Protein AF-A0A4V2JGY7-F1 (afdb_monomer_lite)

Sequence (167 aa):
MKYPQFCLFLIVSLFLLGCKHDQTEFAMHDREFTDSVYPEMQYQQQLNLELQKMADAPEIKGLGIRRENENQAYIQQLAANTNTQDQFSQTSLKEEHLQKLTLLRQHYPVQFEQLHSLLIDSDQKMIEFHVKAAGSSGLLNPDFRAWAEAKIAHWTAALNEIQGLKK

Organism: NCBI:txid1926871

pLDDT: mean 87.44, std 16.88, range [40.47, 98.62]

Structure (mmCIF, N/CA/C/O backbone):
data_AF-A0A4V2JGY7-F1
#
_entry.id   AF-A0A4V2JGY7-F1
#
loop_
_atom_site.group_PDB
_atom_site.id
_atom_site.type_symbol
_atom_site.label_atom_id
_atom_site.label_alt_id
_atom_site.label_comp_id
_atom_site.label_asym_id
_atom_site.label_entity_id
_atom_site.label_seq_id
_atom_site.pdbx_PDB_ins_code
_atom_site.Cartn_x
_atom_site.Cartn_y
_atom_site.Cartn_z
_atom_site.occupancy
_atom_site.B_iso_or_equiv
_atom_site.auth_seq_id
_atom_site.auth_comp_id
_atom_site.auth_asym_id
_atom_site.auth_atom_id
_atom_site.pdbx_PDB_model_num
ATOM 1 N N . MET A 1 1 ? -40.741 -3.994 -50.181 1.00 42.66 1 MET A N 1
ATOM 2 C CA . MET A 1 1 ? -39.893 -3.019 -49.459 1.00 42.66 1 MET A CA 1
ATOM 3 C C . MET A 1 1 ? -38.578 -3.708 -49.118 1.00 42.66 1 MET A C 1
ATOM 5 O O . MET A 1 1 ? -38.602 -4.688 -48.390 1.00 42.66 1 MET A O 1
ATOM 9 N N . LYS A 1 2 ? -37.466 -3.301 -49.745 1.00 47.31 2 LYS A N 1
ATOM 10 C CA . LYS A 1 2 ? -36.151 -3.960 -49.649 1.00 47.31 2 LYS A CA 1
ATOM 11 C C . LYS A 1 2 ? -35.133 -2.994 -49.037 1.00 47.31 2 LYS A C 1
ATOM 13 O O . LYS A 1 2 ? -34.508 -2.269 -49.792 1.00 47.31 2 LYS A O 1
ATOM 18 N N . TYR A 1 3 ? -34.959 -3.006 -47.716 1.00 53.66 3 TYR A N 1
ATOM 19 C CA . TYR A 1 3 ? -33.782 -2.406 -47.064 1.00 53.66 3 TYR A CA 1
ATOM 20 C C . TYR A 1 3 ? -33.385 -3.138 -45.763 1.00 53.66 3 TYR A C 1
ATOM 22 O O . TYR A 1 3 ? -33.381 -2.520 -44.705 1.00 53.66 3 TYR A O 1
ATOM 30 N N . PRO A 1 4 ? -33.027 -4.439 -45.783 1.00 49.19 4 PRO A N 1
ATOM 31 C CA . PRO A 1 4 ? -32.357 -5.052 -44.631 1.00 49.19 4 PRO A CA 1
ATOM 32 C C . PRO A 1 4 ? -30.834 -4.803 -44.620 1.00 49.19 4 PRO A C 1
ATOM 34 O O . PRO A 1 4 ? -30.186 -5.003 -43.601 1.00 49.19 4 PRO A O 1
ATOM 37 N N . GLN A 1 5 ? -30.240 -4.343 -45.731 1.00 51.31 5 GLN A N 1
ATOM 38 C CA . GLN A 1 5 ? -28.780 -4.205 -45.871 1.00 51.31 5 GLN A CA 1
ATOM 39 C C . GLN A 1 5 ? -28.195 -2.885 -45.346 1.00 51.31 5 GLN A C 1
ATOM 41 O O . GLN A 1 5 ? -26.995 -2.823 -45.095 1.00 51.31 5 GLN A O 1
ATOM 46 N N . PHE A 1 6 ? -29.008 -1.843 -45.142 1.00 47.25 6 PHE A N 1
ATOM 47 C CA . PHE A 1 6 ? -28.500 -0.526 -44.729 1.00 47.25 6 PHE A CA 1
ATOM 48 C C . PHE A 1 6 ? -28.277 -0.411 -43.210 1.00 47.25 6 PHE A C 1
ATOM 50 O O . PHE A 1 6 ? -27.386 0.307 -42.769 1.00 47.25 6 PHE A O 1
ATOM 57 N N . CYS A 1 7 ? -29.024 -1.170 -42.399 1.00 48.66 7 CYS A N 1
ATOM 58 C CA . CYS A 1 7 ? -28.847 -1.179 -40.942 1.00 48.66 7 CYS A CA 1
ATOM 59 C C . CYS A 1 7 ? -27.622 -1.987 -40.492 1.00 48.66 7 CYS A C 1
ATOM 61 O O . CYS A 1 7 ? -27.018 -1.655 -39.477 1.00 48.66 7 CYS A O 1
ATOM 63 N N . LEU A 1 8 ? -27.216 -3.012 -41.252 1.00 47.44 8 LEU A N 1
ATOM 64 C CA . LEU A 1 8 ? -26.065 -3.843 -40.886 1.00 47.44 8 LEU A CA 1
ATOM 65 C C . LEU A 1 8 ? -24.732 -3.093 -41.058 1.00 47.44 8 LEU A C 1
ATOM 67 O O . LEU A 1 8 ? -23.817 -3.279 -40.264 1.00 47.44 8 LEU A O 1
ATOM 71 N N . PHE A 1 9 ? -24.636 -2.200 -42.051 1.00 50.00 9 PHE A N 1
ATOM 72 C CA . PHE A 1 9 ? -23.423 -1.407 -42.286 1.00 50.00 9 PHE A CA 1
ATOM 73 C C . PHE A 1 9 ? -23.188 -0.351 -41.195 1.00 50.00 9 PHE A C 1
ATOM 75 O O . PHE A 1 9 ? -22.054 -0.147 -40.777 1.00 50.00 9 PHE A O 1
ATOM 82 N N . LEU A 1 10 ? -24.256 0.256 -40.667 1.00 50.06 10 LEU A N 1
ATOM 83 C CA . LEU A 1 10 ? -24.177 1.270 -39.607 1.00 50.06 10 LEU A CA 1
ATOM 84 C C . LEU A 1 10 ? -23.724 0.687 -38.256 1.00 50.06 10 LEU A C 1
ATOM 86 O O . LEU A 1 10 ? -23.005 1.348 -37.512 1.00 50.06 10 LEU A O 1
ATOM 90 N N . ILE A 1 11 ? -24.082 -0.569 -37.969 1.00 53.91 11 ILE A N 1
ATOM 91 C CA . ILE A 1 11 ? -23.652 -1.272 -36.751 1.00 53.91 11 ILE A CA 1
ATOM 92 C C . ILE A 1 11 ? -22.172 -1.667 -36.849 1.00 53.91 11 ILE A C 1
ATOM 94 O O . ILE A 1 11 ? -21.437 -1.510 -35.880 1.00 53.91 11 ILE A O 1
ATOM 98 N N . VAL A 1 12 ? -21.700 -2.102 -38.024 1.00 53.34 12 VAL A N 1
ATOM 99 C CA . VAL A 1 12 ? -20.284 -2.464 -38.231 1.00 53.34 12 VAL A CA 1
ATOM 100 C C . VAL A 1 12 ? -19.368 -1.231 -38.194 1.00 53.34 12 VAL A C 1
ATOM 102 O O . VAL A 1 12 ? -18.252 -1.318 -37.688 1.00 53.34 12 VAL A O 1
ATOM 105 N N . SER A 1 13 ? -19.836 -0.060 -38.640 1.00 48.25 13 SER A N 1
ATOM 106 C CA . SER A 1 13 ? -19.056 1.187 -38.564 1.00 48.25 13 SER A CA 1
ATOM 107 C C . SER A 1 13 ? -18.887 1.734 -37.139 1.00 48.25 13 SER A C 1
ATOM 109 O O . SER A 1 13 ? -17.882 2.386 -36.863 1.00 48.25 13 SER A O 1
ATOM 111 N N . LEU A 1 14 ? -19.810 1.442 -36.215 1.00 50.53 14 LEU A N 1
ATOM 112 C CA . LEU A 1 14 ? -19.703 1.858 -34.807 1.00 50.53 14 LEU A CA 1
ATOM 113 C C . LEU A 1 14 ? -18.655 1.057 -34.014 1.00 50.53 14 LEU A C 1
ATOM 115 O O . LEU A 1 14 ? -18.137 1.562 -33.022 1.00 50.53 14 LEU A O 1
ATOM 119 N N . PHE A 1 15 ? -18.272 -0.140 -34.474 1.00 49.06 15 PHE A N 1
ATOM 120 C CA . PHE A 1 15 ? -17.205 -0.934 -33.848 1.00 49.06 15 PHE A CA 1
ATOM 121 C C . PHE A 1 15 ? -15.784 -0.527 -34.272 1.00 49.06 15 PHE A C 1
ATOM 123 O O . PHE A 1 15 ? -14.823 -0.986 -33.662 1.00 49.06 15 PHE A O 1
ATOM 130 N N . LEU A 1 16 ? -15.625 0.347 -35.274 1.00 48.31 16 LEU A N 1
ATOM 131 C CA . LEU A 1 16 ? -14.308 0.803 -35.752 1.00 48.31 16 LEU A CA 1
ATOM 132 C C . LEU A 1 16 ? -13.883 2.177 -35.202 1.00 48.31 16 LEU A C 1
ATOM 134 O O . LEU A 1 16 ? -12.786 2.639 -35.503 1.00 48.31 16 LEU A O 1
ATOM 138 N N . LEU A 1 17 ? -14.728 2.827 -34.393 1.00 47.09 17 LEU A N 1
ATOM 139 C CA . LEU A 1 17 ? -14.426 4.108 -33.730 1.00 47.09 17 LEU A CA 1
ATOM 140 C C . LEU A 1 17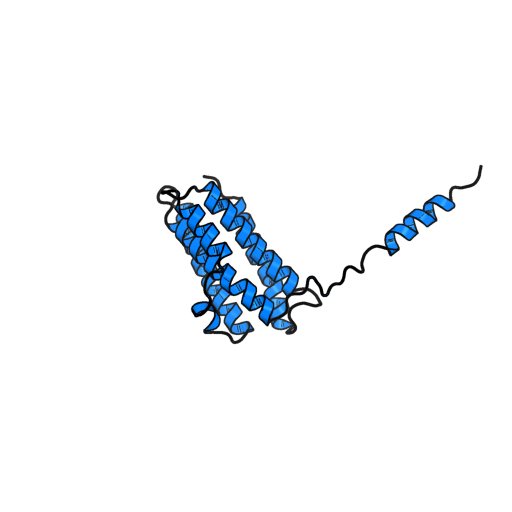 ? -14.035 3.953 -32.249 1.00 47.09 17 LEU A C 1
ATOM 142 O O . LEU A 1 17 ? -13.682 4.937 -31.602 1.00 47.09 17 LEU A O 1
ATOM 146 N N . GLY A 1 18 ? -14.069 2.732 -31.709 1.00 50.25 18 GLY A N 1
ATOM 147 C CA . GLY A 1 18 ? -13.566 2.417 -30.372 1.00 50.25 18 GLY A CA 1
ATOM 148 C C . GLY A 1 18 ? -12.110 1.950 -30.421 1.00 50.25 18 GLY A C 1
ATOM 149 O O . GLY A 1 18 ? -11.746 1.169 -31.290 1.00 50.25 18 GLY A O 1
ATOM 150 N N . CYS A 1 19 ? -11.298 2.381 -29.456 1.00 53.75 19 CYS A N 1
ATOM 151 C CA . CYS A 1 19 ? -9.906 1.959 -29.226 1.00 53.75 19 CYS A CA 1
ATOM 152 C C . CYS A 1 19 ? -8.815 2.588 -30.108 1.00 53.75 19 CYS A C 1
ATOM 154 O O . CYS A 1 19 ? -7.974 1.904 -30.683 1.00 53.75 19 CYS A O 1
ATOM 156 N N . LYS A 1 20 ? -8.711 3.915 -30.042 1.00 40.47 20 LYS A N 1
ATOM 157 C CA . LYS A 1 20 ? -7.415 4.562 -29.777 1.00 40.47 20 LYS A CA 1
ATOM 158 C C . LYS A 1 20 ? -7.614 5.619 -28.695 1.00 40.47 20 LYS A C 1
ATOM 160 O O . LYS A 1 20 ? -7.617 6.810 -28.969 1.00 40.47 20 LYS A O 1
ATOM 165 N N . HIS A 1 21 ? -7.887 5.167 -27.474 1.00 43.81 21 HIS A N 1
ATOM 166 C CA . HIS A 1 21 ? -7.588 6.002 -26.317 1.00 43.81 21 HIS A CA 1
ATOM 167 C C . HIS A 1 21 ? -6.085 5.852 -26.093 1.00 43.81 21 HIS A C 1
ATOM 169 O O . HIS A 1 21 ? -5.597 4.719 -26.082 1.00 43.81 21 HIS A O 1
ATOM 175 N N . ASP A 1 22 ? -5.364 6.967 -26.057 1.00 42.6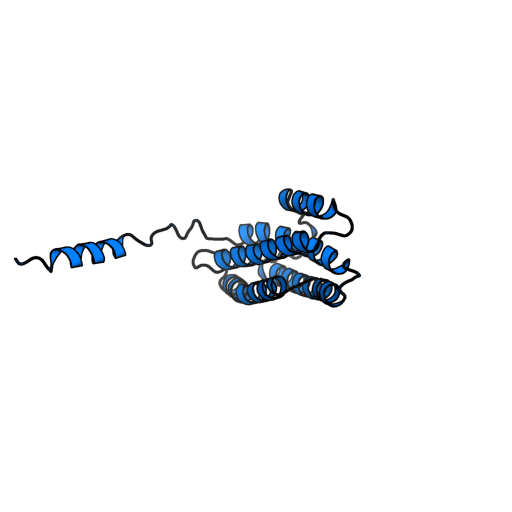2 22 ASP A N 1
ATOM 176 C CA . ASP A 1 22 ? -3.908 7.007 -25.960 1.00 42.62 22 ASP A CA 1
ATOM 177 C C . ASP A 1 22 ? -3.426 6.123 -24.802 1.00 42.62 22 ASP A C 1
ATOM 179 O O . ASP A 1 22 ? -3.559 6.455 -23.627 1.00 42.62 22 ASP A O 1
ATOM 183 N N . GLN A 1 23 ? -2.850 4.964 -25.134 1.00 49.09 23 GLN A N 1
ATOM 184 C CA . GLN A 1 23 ? -2.293 4.015 -24.161 1.00 49.09 23 GLN A CA 1
ATOM 185 C C . GLN A 1 23 ? -1.120 4.609 -23.360 1.00 49.09 23 GLN A C 1
ATOM 187 O O . GLN A 1 23 ? -0.633 3.993 -22.414 1.00 49.09 23 GLN A O 1
ATOM 192 N N . THR A 1 24 ? -0.644 5.792 -23.743 1.00 50.62 24 THR A N 1
ATOM 193 C CA . THR A 1 24 ? 0.411 6.544 -23.064 1.00 50.62 24 THR A CA 1
ATOM 194 C C . THR A 1 24 ? -0.094 7.326 -21.853 1.00 50.62 24 THR A C 1
ATOM 196 O O . THR A 1 24 ? 0.693 7.568 -20.951 1.00 50.62 24 THR A O 1
ATOM 199 N N . GLU A 1 25 ? -1.383 7.681 -21.781 1.00 54.53 25 GLU A N 1
ATOM 200 C CA . GLU A 1 25 ? -1.938 8.461 -20.655 1.00 54.53 25 GLU A CA 1
ATOM 201 C C . GLU A 1 25 ? -2.245 7.591 -19.417 1.00 54.53 25 GLU A C 1
ATOM 203 O O . GLU A 1 25 ? -2.487 8.092 -18.322 1.00 54.53 25 GLU A O 1
ATOM 208 N N . PHE A 1 26 ? -2.191 6.264 -19.579 1.00 70.38 26 PHE A N 1
ATOM 209 C CA . PHE A 1 26 ? -2.439 5.275 -18.524 1.00 70.38 26 PHE A CA 1
ATOM 210 C C . PHE A 1 26 ? -1.185 4.488 -18.120 1.00 70.38 26 PHE A C 1
ATOM 212 O O . PHE A 1 26 ? -1.290 3.538 -17.346 1.00 70.38 26 PHE A O 1
ATOM 219 N N . ALA A 1 27 ? -0.014 4.840 -18.648 1.00 88.44 27 ALA A N 1
ATOM 220 C CA . ALA A 1 27 ? 1.240 4.184 -18.306 1.00 88.44 27 ALA A CA 1
ATOM 221 C C . ALA A 1 27 ? 1.828 4.774 -17.023 1.00 88.44 27 ALA A C 1
ATOM 223 O O . ALA A 1 27 ? 1.741 5.975 -16.800 1.00 88.44 27 ALA A O 1
ATOM 224 N N . MET A 1 28 ? 2.462 3.930 -16.212 1.00 93.12 28 MET A N 1
ATOM 225 C CA . MET A 1 28 ? 3.271 4.378 -15.083 1.00 93.12 28 MET A CA 1
ATOM 226 C C . MET A 1 28 ? 4.700 3.875 -15.276 1.00 93.12 28 MET A C 1
ATOM 228 O O . MET A 1 28 ? 4.950 2.668 -15.272 1.00 93.12 28 MET A O 1
ATOM 232 N N . HIS A 1 29 ? 5.624 4.804 -15.504 1.00 91.94 29 HIS A N 1
ATOM 233 C CA . HIS A 1 29 ? 7.039 4.494 -15.721 1.00 91.94 29 HIS A CA 1
ATOM 234 C C . HIS A 1 29 ? 7.799 4.378 -14.394 1.00 91.94 29 HIS A C 1
ATOM 236 O O . HIS A 1 29 ? 7.324 4.842 -13.362 1.00 91.94 29 HIS A O 1
ATOM 242 N N . ASP A 1 30 ? 9.003 3.801 -14.421 1.00 89.19 30 ASP A N 1
ATOM 243 C CA . ASP A 1 30 ? 9.745 3.352 -13.231 1.00 89.19 30 ASP A CA 1
ATOM 244 C C . ASP A 1 30 ? 9.787 4.374 -12.078 1.00 89.19 30 ASP A C 1
ATOM 246 O O . ASP A 1 30 ? 9.465 4.035 -10.940 1.00 89.19 30 ASP A O 1
ATOM 250 N N . ARG A 1 31 ? 10.130 5.638 -12.368 1.00 89.75 31 ARG A N 1
ATOM 251 C CA . ARG A 1 31 ? 10.180 6.707 -11.356 1.00 89.75 31 ARG A CA 1
ATOM 252 C C . ARG A 1 31 ? 8.797 7.093 -10.836 1.00 89.75 31 ARG A C 1
ATOM 254 O O . ARG A 1 31 ? 8.619 7.255 -9.639 1.00 89.75 31 ARG A O 1
ATOM 261 N N . GLU A 1 32 ? 7.824 7.248 -11.725 1.00 92.94 32 GLU A N 1
ATOM 262 C CA . GLU A 1 32 ? 6.454 7.586 -11.332 1.00 92.94 32 GLU A CA 1
ATOM 263 C C . GLU A 1 32 ? 5.836 6.475 -10.474 1.00 92.94 32 GLU A C 1
ATOM 265 O O . GLU A 1 32 ? 5.115 6.754 -9.515 1.00 92.94 32 GLU A O 1
ATOM 270 N N . PHE A 1 33 ? 6.168 5.219 -10.787 1.00 95.31 33 PHE A N 1
ATOM 271 C CA . PHE A 1 33 ? 5.737 4.058 -10.028 1.00 95.31 33 PHE A CA 1
ATOM 272 C C . PHE A 1 33 ? 6.276 4.091 -8.602 1.00 95.31 33 PHE A C 1
ATOM 274 O O . PHE A 1 33 ? 5.491 4.006 -7.659 1.00 95.31 33 PHE A O 1
ATOM 281 N N . THR A 1 34 ? 7.583 4.283 -8.413 1.00 93.44 34 THR A N 1
ATOM 282 C CA . THR A 1 34 ? 8.165 4.352 -7.063 1.00 93.44 34 THR A CA 1
ATOM 283 C C . THR A 1 34 ? 7.732 5.601 -6.296 1.00 93.44 34 THR A C 1
ATOM 285 O O . THR A 1 34 ? 7.378 5.488 -5.120 1.00 93.44 34 THR A O 1
ATOM 288 N N . ASP A 1 35 ? 7.661 6.762 -6.957 1.00 92.81 35 ASP A N 1
ATOM 289 C CA . ASP A 1 35 ? 7.200 8.031 -6.370 1.00 92.81 35 ASP A CA 1
ATOM 290 C C . ASP A 1 35 ? 5.709 7.980 -5.963 1.00 92.81 35 ASP A C 1
ATOM 292 O O . ASP A 1 35 ? 5.263 8.738 -5.095 1.00 92.81 35 ASP A O 1
ATOM 296 N N . SER A 1 36 ? 4.926 7.071 -6.554 1.00 95.75 36 SER A N 1
ATOM 297 C CA . SER A 1 36 ? 3.522 6.833 -6.193 1.00 95.75 36 SER A CA 1
ATOM 298 C C . SER A 1 36 ? 3.361 5.757 -5.124 1.00 95.75 36 SER A C 1
ATOM 300 O O . SER A 1 36 ? 2.633 5.962 -4.152 1.00 95.75 36 SER A O 1
ATOM 302 N N . VAL A 1 37 ? 4.058 4.630 -5.276 1.00 97.38 37 VAL A N 1
ATOM 303 C CA . VAL A 1 37 ? 3.925 3.465 -4.400 1.00 97.38 37 VAL A CA 1
ATOM 304 C C . VAL A 1 37 ? 4.504 3.721 -3.014 1.00 97.38 37 VAL A C 1
ATOM 306 O O . VAL A 1 37 ? 3.860 3.380 -2.028 1.00 97.38 37 VAL A O 1
ATOM 309 N N . TYR A 1 38 ? 5.695 4.314 -2.886 1.00 96.81 38 TYR A N 1
ATOM 310 C CA . TYR A 1 38 ? 6.307 4.455 -1.561 1.00 96.81 38 TYR A CA 1
ATOM 311 C C . TYR A 1 38 ? 5.481 5.311 -0.586 1.00 96.81 38 TYR A C 1
ATOM 313 O O . TYR A 1 38 ? 5.294 4.872 0.553 1.00 96.81 38 TYR A O 1
ATOM 321 N N . PRO A 1 39 ? 4.922 6.472 -0.980 1.00 97.25 39 PRO A N 1
ATOM 322 C CA . PRO A 1 39 ? 4.054 7.232 -0.083 1.00 97.25 39 PRO A CA 1
ATOM 323 C C . PRO A 1 39 ? 2.733 6.526 0.250 1.00 97.25 39 PRO A C 1
ATOM 325 O O . PRO A 1 39 ? 2.189 6.745 1.334 1.00 97.25 39 PRO A O 1
ATOM 328 N N . GLU A 1 40 ? 2.211 5.696 -0.657 1.00 98.38 40 GLU A N 1
ATOM 329 C CA . GLU A 1 40 ? 1.028 4.862 -0.401 1.00 98.38 40 GLU A CA 1
ATOM 330 C C . GLU A 1 40 ? 1.348 3.753 0.608 1.00 98.38 40 GLU A C 1
ATOM 332 O O . GLU A 1 40 ? 0.605 3.549 1.562 1.00 98.38 40 GLU A O 1
ATOM 337 N N . MET A 1 41 ? 2.514 3.111 0.492 1.00 97.88 41 MET A N 1
ATOM 338 C CA . MET A 1 41 ? 2.982 2.119 1.465 1.00 97.88 41 MET A CA 1
ATOM 339 C C . MET A 1 41 ? 3.184 2.728 2.859 1.00 97.88 41 MET A C 1
ATOM 341 O O . MET A 1 41 ? 2.775 2.129 3.853 1.00 97.88 41 MET A O 1
ATOM 345 N N . GLN A 1 42 ? 3.758 3.935 2.948 1.00 97.62 42 GLN A N 1
ATOM 346 C CA . GLN A 1 42 ? 3.847 4.688 4.209 1.00 97.62 42 GLN A CA 1
ATOM 347 C C . GLN A 1 42 ? 2.453 4.935 4.805 1.00 97.62 42 GLN A C 1
ATOM 349 O O . GLN A 1 42 ? 2.247 4.827 6.015 1.00 97.62 42 GLN A O 1
ATOM 354 N N . TYR A 1 43 ? 1.471 5.246 3.957 1.00 98.50 43 TYR A N 1
ATOM 355 C CA . TYR A 1 43 ? 0.096 5.460 4.392 1.00 98.50 43 TYR A CA 1
ATOM 356 C C . TYR A 1 43 ? -0.562 4.169 4.889 1.00 98.50 43 TYR A C 1
ATOM 358 O O . TYR A 1 43 ? -1.109 4.162 5.994 1.00 98.50 43 TYR A O 1
ATOM 366 N N . GLN A 1 44 ? -0.416 3.060 4.162 1.00 97.94 44 GLN A N 1
ATOM 367 C CA . GLN A 1 44 ? -0.898 1.749 4.597 1.00 97.94 44 GLN A CA 1
ATOM 368 C C . GLN A 1 44 ? -0.309 1.319 5.941 1.00 97.94 44 GLN A C 1
ATOM 370 O O . GLN A 1 44 ? -1.045 0.789 6.769 1.00 97.94 44 GLN A O 1
ATOM 375 N N . GLN A 1 45 ? 0.976 1.580 6.205 1.00 97.69 45 GLN A N 1
ATOM 376 C CA . GLN A 1 45 ? 1.578 1.300 7.516 1.00 97.69 45 GLN A CA 1
ATOM 377 C C . GLN A 1 45 ? 0.851 2.046 8.638 1.00 97.69 45 GLN A C 1
ATOM 379 O O . GLN A 1 45 ? 0.513 1.464 9.667 1.00 97.69 45 GLN A O 1
ATOM 384 N N . GLN A 1 46 ? 0.533 3.328 8.433 1.00 97.94 46 GLN A N 1
ATOM 385 C CA . GLN A 1 46 ? -0.220 4.097 9.424 1.00 97.94 46 GLN A CA 1
ATOM 386 C C . GLN A 1 46 ? -1.633 3.544 9.637 1.00 97.94 46 GLN A C 1
ATOM 388 O O . GLN A 1 46 ? -2.070 3.456 10.783 1.00 97.94 46 GLN A O 1
ATOM 393 N N . LEU A 1 47 ? -2.330 3.133 8.574 1.00 97.94 47 LEU A N 1
ATOM 394 C CA . LEU A 1 47 ? -3.659 2.519 8.682 1.00 97.94 47 LEU A CA 1
ATOM 395 C C . LEU A 1 47 ? -3.607 1.156 9.395 1.00 97.94 47 LEU A C 1
ATOM 397 O O . LEU A 1 47 ? -4.422 0.888 10.279 1.00 97.94 47 LEU A O 1
ATOM 401 N N . ASN A 1 48 ? -2.615 0.321 9.077 1.00 97.56 48 ASN A N 1
ATOM 402 C CA . ASN A 1 48 ? -2.396 -0.970 9.730 1.00 97.56 48 ASN A CA 1
ATOM 403 C C . ASN A 1 48 ? -2.107 -0.798 11.230 1.00 97.56 48 ASN A C 1
ATOM 405 O O . ASN A 1 48 ? -2.608 -1.572 12.044 1.00 97.56 48 ASN A O 1
ATOM 409 N N . LEU A 1 49 ? -1.363 0.242 11.622 1.00 96.81 49 LEU A N 1
ATOM 410 C CA . LEU A 1 49 ? -1.155 0.580 13.033 1.00 96.81 49 LEU A CA 1
ATOM 411 C C . LEU A 1 49 ? -2.454 0.983 13.739 1.00 96.81 49 LEU A C 1
ATOM 413 O O . LEU A 1 49 ? -2.608 0.682 14.921 1.00 96.81 49 LEU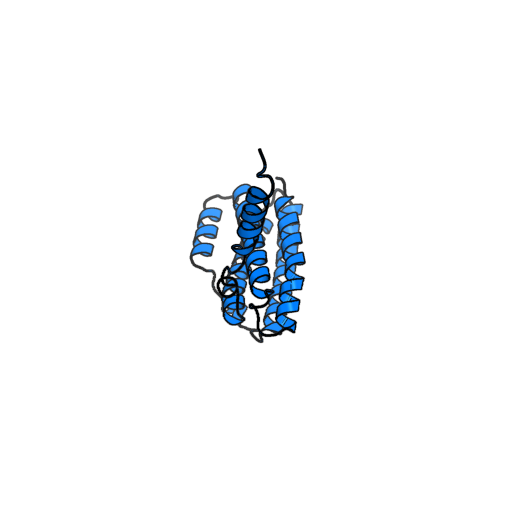 A O 1
ATOM 417 N N . GLU A 1 50 ? -3.397 1.639 13.057 1.00 96.19 50 GLU A N 1
ATOM 418 C CA . GLU A 1 50 ? -4.716 1.913 13.644 1.00 96.19 50 GLU A CA 1
ATOM 419 C C . GLU A 1 50 ? -5.544 0.626 13.819 1.00 96.19 50 GLU A C 1
ATOM 421 O O . GLU A 1 50 ? -6.173 0.465 14.865 1.00 96.19 50 GLU A O 1
ATOM 426 N N . LEU A 1 51 ? -5.477 -0.338 12.886 1.00 94.81 51 LEU A N 1
ATOM 427 C CA . LEU A 1 51 ? -6.109 -1.661 13.065 1.00 94.81 51 LEU A CA 1
ATOM 428 C C . LEU A 1 51 ? -5.574 -2.372 14.313 1.00 94.81 51 LEU A C 1
ATOM 430 O O . LEU A 1 51 ? -6.333 -2.949 15.089 1.00 94.81 51 LEU A O 1
ATOM 434 N N . GLN A 1 52 ? -4.263 -2.293 14.550 1.00 95.31 52 GLN A N 1
ATOM 435 C CA . GLN A 1 52 ? -3.618 -2.935 15.698 1.00 95.31 52 GLN A CA 1
ATOM 436 C C . GLN A 1 52 ? -4.078 -2.378 17.056 1.00 95.31 52 GLN A C 1
ATOM 438 O O . GLN A 1 52 ? -3.922 -3.050 18.083 1.00 95.31 52 GLN A O 1
ATOM 443 N N . LYS A 1 53 ? -4.646 -1.165 17.078 1.00 94.19 53 LYS A N 1
ATOM 444 C CA . LYS A 1 53 ? -5.178 -0.519 18.286 1.00 94.19 53 LYS A CA 1
ATOM 445 C C . LYS A 1 53 ? -6.617 -0.931 18.611 1.00 94.19 53 LYS A C 1
ATOM 447 O O . LYS A 1 53 ? -7.098 -0.570 19.684 1.00 94.19 53 LYS A O 1
ATOM 452 N N . MET A 1 54 ? -7.301 -1.683 17.742 1.00 89.62 54 MET A N 1
ATOM 453 C CA . MET A 1 54 ? -8.669 -2.155 17.992 1.00 89.62 54 MET A CA 1
ATOM 454 C C . MET A 1 54 ? -8.683 -3.248 19.063 1.00 89.62 54 MET A C 1
ATOM 456 O O . MET A 1 54 ? -8.488 -4.432 18.795 1.00 89.62 54 MET A O 1
ATOM 460 N N . ALA A 1 55 ? -8.852 -2.825 20.316 1.00 80.56 55 ALA A N 1
ATOM 461 C CA . ALA A 1 55 ? -8.772 -3.696 21.485 1.00 80.56 55 ALA A CA 1
ATOM 462 C C . ALA A 1 55 ? -9.964 -4.660 21.615 1.00 80.56 55 ALA A C 1
ATOM 464 O O . ALA A 1 55 ? -9.824 -5.714 22.231 1.00 80.56 55 ALA A O 1
ATOM 465 N N . ASP A 1 56 ? -11.114 -4.296 21.048 1.00 86.88 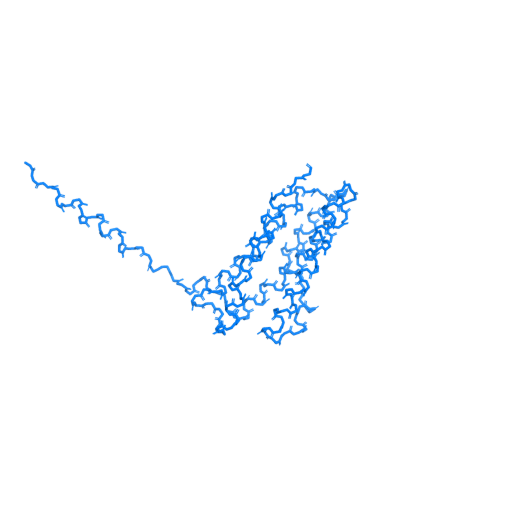56 ASP A N 1
ATOM 466 C CA . ASP A 1 56 ? -12.367 -5.054 21.067 1.00 86.88 56 ASP A CA 1
ATOM 467 C C . ASP A 1 56 ? -12.441 -6.155 19.994 1.00 86.88 56 ASP A C 1
ATOM 469 O O . ASP A 1 56 ? -13.319 -7.008 20.082 1.00 86.88 56 ASP A O 1
ATOM 473 N N . ALA A 1 57 ? -11.506 -6.183 19.037 1.00 89.12 57 ALA A N 1
ATOM 474 C CA . ALA A 1 57 ? -11.508 -7.114 17.906 1.00 89.12 57 ALA A CA 1
ATOM 475 C C . ALA A 1 57 ? -10.112 -7.744 17.673 1.00 89.12 57 ALA A C 1
ATOM 477 O O . ALA A 1 57 ? -9.329 -7.263 16.842 1.00 89.12 57 ALA A O 1
ATOM 478 N N . PRO A 1 58 ? -9.747 -8.812 18.415 1.00 90.88 58 PRO A N 1
ATOM 479 C CA . PRO A 1 58 ? -8.429 -9.452 18.333 1.00 90.88 58 PRO A CA 1
ATOM 480 C C . PRO A 1 58 ? -8.040 -9.935 16.929 1.00 90.88 58 PRO A C 1
ATOM 482 O O . PRO A 1 58 ? -6.869 -9.873 16.557 1.00 90.88 58 PRO A O 1
ATOM 485 N N . GLU A 1 59 ? -9.006 -10.400 16.143 1.00 92.81 59 GLU A N 1
ATOM 486 C CA . GLU A 1 59 ? -8.830 -10.812 14.752 1.00 92.81 59 GLU A CA 1
ATOM 487 C C . GLU A 1 59 ? -8.466 -9.634 13.839 1.00 92.81 59 GLU A C 1
ATOM 489 O O . GLU A 1 59 ? -7.555 -9.759 13.018 1.00 92.81 59 GLU A O 1
ATOM 494 N N . ILE A 1 60 ? -9.084 -8.466 14.044 1.00 93.69 60 ILE A N 1
ATOM 495 C CA . ILE A 1 60 ? -8.770 -7.230 13.312 1.00 93.69 60 ILE A CA 1
ATOM 496 C C . ILE A 1 60 ? -7.376 -6.728 13.698 1.00 93.69 60 ILE A C 1
ATOM 498 O O . ILE A 1 60 ? -6.569 -6.355 12.841 1.00 93.69 60 ILE A O 1
ATOM 502 N N . LYS A 1 61 ? -7.038 -6.801 14.987 1.00 93.88 61 LYS A N 1
ATOM 503 C CA . LYS A 1 61 ? -5.682 -6.516 15.456 1.00 93.88 61 LYS A CA 1
ATOM 504 C C . LYS A 1 61 ? -4.650 -7.451 14.815 1.00 93.88 61 LYS A C 1
ATOM 506 O O . LYS A 1 61 ? -3.605 -6.989 14.358 1.00 93.88 61 LYS A O 1
ATOM 511 N N . GLY A 1 62 ? -4.931 -8.755 14.773 1.00 95.50 62 GLY A N 1
ATOM 512 C CA . GLY A 1 62 ? -4.058 -9.760 14.161 1.00 95.50 62 GLY A CA 1
ATOM 513 C C . GLY A 1 62 ? -3.844 -9.525 12.663 1.00 95.50 62 GLY A C 1
ATOM 514 O O . GLY A 1 62 ? -2.719 -9.639 12.174 1.00 95.50 62 GLY A O 1
ATOM 515 N N . LEU A 1 63 ? -4.898 -9.121 11.953 1.00 95.44 63 LEU A N 1
ATOM 516 C CA . LEU A 1 63 ? -4.829 -8.687 10.560 1.00 95.44 63 LEU A CA 1
ATOM 517 C C . LEU A 1 63 ? -3.879 -7.496 10.376 1.00 95.44 63 LEU A C 1
ATOM 519 O O . LEU A 1 63 ? -3.011 -7.548 9.507 1.00 95.44 63 LEU A O 1
ATOM 523 N N . GLY A 1 64 ? -3.987 -6.461 11.215 1.00 96.50 64 GLY A N 1
ATOM 524 C CA . GLY A 1 64 ? -3.105 -5.291 11.146 1.00 96.50 64 GLY A CA 1
ATOM 525 C C . GLY A 1 64 ? -1.618 -5.635 11.310 1.00 96.50 64 GLY A C 1
ATOM 526 O O . GLY A 1 64 ? -0.773 -5.028 10.658 1.00 96.50 64 GLY A O 1
ATOM 527 N N . ILE A 1 65 ? -1.281 -6.631 12.139 1.00 96.50 65 ILE A N 1
ATOM 528 C CA . ILE A 1 65 ? 0.102 -7.124 12.294 1.00 96.50 65 ILE A CA 1
ATOM 529 C C . ILE A 1 65 ? 0.557 -7.876 11.040 1.00 96.50 65 ILE A C 1
ATOM 531 O O . ILE A 1 65 ? 1.669 -7.668 10.556 1.00 96.50 65 ILE A O 1
ATOM 535 N N . ARG A 1 66 ? -0.289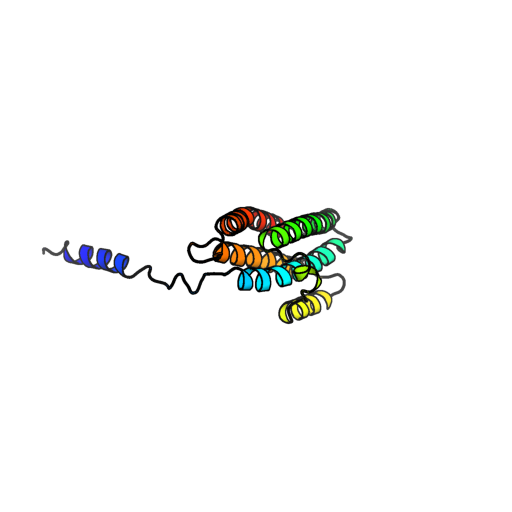 -8.766 10.508 1.00 96.81 66 ARG A N 1
ATOM 536 C CA . ARG A 1 66 ? 0.058 -9.554 9.321 1.00 96.81 66 ARG A CA 1
ATOM 537 C C . ARG A 1 66 ? 0.293 -8.657 8.107 1.00 96.81 66 ARG A C 1
ATOM 539 O O . ARG A 1 66 ? 1.320 -8.808 7.451 1.00 96.81 66 ARG A O 1
ATOM 546 N N . ARG A 1 67 ? -0.606 -7.701 7.861 1.00 96.94 67 ARG A N 1
ATOM 547 C CA . ARG A 1 67 ? -0.480 -6.737 6.759 1.00 96.94 67 ARG A CA 1
ATOM 548 C C . ARG A 1 67 ? 0.781 -5.892 6.873 1.00 96.94 67 ARG A C 1
ATOM 550 O O . ARG A 1 67 ? 1.425 -5.633 5.866 1.00 96.94 67 ARG A O 1
ATOM 557 N N . GLU A 1 68 ? 1.184 -5.510 8.084 1.00 96.06 68 GLU A N 1
ATOM 558 C CA . GLU A 1 68 ? 2.452 -4.803 8.281 1.00 96.06 68 GLU A CA 1
ATOM 559 C C . GLU A 1 68 ? 3.644 -5.651 7.811 1.00 96.06 68 GLU A C 1
ATOM 561 O O . GLU A 1 68 ? 4.475 -5.175 7.042 1.00 96.06 68 GLU A O 1
ATOM 566 N N . ASN A 1 69 ? 3.695 -6.931 8.188 1.00 96.31 69 ASN A N 1
ATOM 567 C CA . ASN A 1 69 ? 4.767 -7.835 7.755 1.00 96.31 69 ASN A CA 1
ATOM 568 C C . ASN A 1 69 ? 4.781 -8.048 6.232 1.00 96.31 69 ASN A C 1
ATOM 570 O O . ASN A 1 69 ? 5.848 -8.063 5.615 1.00 96.31 69 ASN A O 1
ATOM 574 N N . GLU A 1 70 ? 3.606 -8.203 5.621 1.00 96.56 70 GLU A N 1
ATOM 575 C CA . GLU A 1 70 ? 3.458 -8.326 4.166 1.00 96.56 70 GLU A CA 1
ATOM 576 C C . GLU A 1 70 ? 3.923 -7.052 3.449 1.00 96.56 70 GLU A C 1
ATOM 578 O O . GLU A 1 70 ? 4.680 -7.133 2.479 1.00 96.56 70 GLU A O 1
ATOM 583 N N . ASN A 1 71 ? 3.571 -5.881 3.985 1.00 95.88 71 ASN A N 1
ATOM 584 C CA . ASN A 1 71 ? 4.002 -4.590 3.466 1.00 95.88 71 ASN A CA 1
ATOM 585 C C . ASN A 1 71 ? 5.525 -4.425 3.532 1.00 95.88 71 ASN A C 1
ATOM 587 O O . ASN A 1 71 ? 6.130 -3.977 2.557 1.00 95.88 71 ASN A O 1
ATOM 591 N N . GLN A 1 72 ? 6.171 -4.840 4.626 1.00 95.81 72 GLN A N 1
ATOM 592 C CA . GLN A 1 72 ? 7.636 -4.829 4.723 1.00 95.81 72 GLN A CA 1
ATOM 593 C C . GLN A 1 72 ? 8.284 -5.739 3.673 1.00 95.81 72 GLN A C 1
ATOM 595 O O . GLN A 1 72 ? 9.232 -5.335 2.997 1.00 95.81 72 GLN A O 1
ATOM 600 N N . ALA A 1 73 ? 7.751 -6.950 3.483 1.00 96.31 73 ALA A N 1
ATOM 601 C CA . ALA A 1 73 ? 8.242 -7.867 2.457 1.00 96.31 73 ALA A CA 1
ATOM 602 C C . ALA A 1 73 ? 8.057 -7.296 1.040 1.00 96.31 73 ALA A C 1
ATOM 604 O O . ALA A 1 73 ? 8.934 -7.456 0.187 1.00 96.31 73 ALA A O 1
ATOM 605 N N . TYR A 1 74 ? 6.942 -6.606 0.785 1.00 97.44 74 TYR A N 1
ATOM 606 C CA . TYR A 1 74 ? 6.701 -5.901 -0.470 1.00 97.44 74 TYR A CA 1
ATOM 607 C C . TYR A 1 74 ? 7.721 -4.774 -0.695 1.00 97.44 74 TYR A C 1
ATOM 609 O O . TYR A 1 74 ? 8.327 -4.714 -1.763 1.00 97.44 74 TYR A O 1
ATOM 617 N N . ILE A 1 75 ? 7.970 -3.923 0.308 1.00 96.06 75 ILE A N 1
ATOM 618 C CA . ILE A 1 75 ? 8.931 -2.808 0.225 1.00 96.06 75 ILE A CA 1
ATOM 619 C C . ILE A 1 75 ? 10.340 -3.316 -0.090 1.00 96.06 75 ILE A C 1
ATOM 621 O O . ILE A 1 75 ? 11.016 -2.754 -0.952 1.00 96.06 75 ILE A O 1
ATOM 625 N N . GLN A 1 76 ? 10.769 -4.398 0.565 1.00 95.25 76 GLN A N 1
ATOM 626 C CA . GLN A 1 76 ? 12.068 -5.026 0.309 1.00 95.25 76 GLN A CA 1
ATOM 627 C C . GLN A 1 76 ? 12.183 -5.525 -1.136 1.00 95.25 76 GLN A C 1
ATOM 629 O O . GLN A 1 76 ? 13.202 -5.306 -1.790 1.00 95.25 76 GLN A O 1
ATOM 634 N N . GLN A 1 77 ? 11.129 -6.161 -1.655 1.00 95.94 77 GLN A N 1
ATOM 635 C CA . GLN A 1 77 ? 11.093 -6.618 -3.045 1.00 95.94 77 GLN A CA 1
ATOM 636 C C . GLN A 1 77 ? 11.096 -5.451 -4.030 1.00 95.94 77 GLN A C 1
ATOM 638 O O . GLN A 1 77 ? 11.812 -5.512 -5.027 1.00 95.94 77 GLN A O 1
ATOM 643 N N . LEU A 1 78 ? 10.336 -4.388 -3.759 1.00 95.50 78 LEU A N 1
ATOM 644 C CA . LEU A 1 78 ? 10.325 -3.196 -4.600 1.00 95.50 78 LEU A CA 1
ATOM 645 C C . LEU A 1 78 ? 11.724 -2.580 -4.665 1.00 95.50 78 LEU A C 1
ATOM 647 O O . LEU A 1 78 ? 12.268 -2.444 -5.753 1.00 95.50 78 LEU A O 1
ATOM 651 N N . ALA A 1 79 ? 12.347 -2.328 -3.511 1.00 93.62 79 ALA A N 1
ATOM 652 C CA . ALA A 1 79 ? 13.700 -1.783 -3.437 1.00 93.62 79 ALA A CA 1
ATOM 653 C C . ALA A 1 79 ? 14.743 -2.638 -4.177 1.00 93.62 79 ALA A C 1
ATOM 655 O O . ALA A 1 79 ? 15.669 -2.085 -4.768 1.00 93.62 79 ALA A O 1
ATOM 656 N N . ALA A 1 80 ? 14.594 -3.967 -4.175 1.00 92.19 80 ALA A N 1
ATOM 657 C CA . ALA A 1 80 ? 15.459 -4.865 -4.937 1.00 92.19 80 ALA A CA 1
ATOM 658 C C . ALA A 1 80 ? 15.248 -4.752 -6.459 1.00 92.19 80 ALA A C 1
ATOM 660 O O . ALA A 1 80 ? 16.219 -4.832 -7.207 1.00 92.19 80 ALA A O 1
ATOM 661 N N . ASN A 1 81 ? 14.011 -4.535 -6.918 1.00 91.12 81 ASN A N 1
ATOM 662 C CA . ASN A 1 81 ? 13.702 -4.350 -8.340 1.00 91.12 81 ASN A CA 1
ATOM 663 C C . ASN A 1 81 ? 14.144 -2.978 -8.875 1.00 91.12 81 ASN A C 1
ATOM 665 O O . ASN A 1 81 ? 14.459 -2.856 -10.057 1.00 91.12 81 ASN A O 1
ATOM 669 N N . THR A 1 82 ? 14.166 -1.951 -8.023 1.00 87.94 82 THR A N 1
ATOM 670 C CA . THR A 1 82 ? 14.429 -0.558 -8.427 1.00 87.94 82 THR A CA 1
ATOM 671 C C . THR A 1 82 ? 15.792 -0.031 -7.987 1.00 87.94 82 THR A C 1
ATOM 673 O O . THR A 1 82 ? 16.172 1.063 -8.392 1.00 87.94 82 THR A O 1
ATOM 676 N N . ASN A 1 83 ? 16.552 -0.806 -7.205 1.00 85.31 83 ASN A N 1
ATOM 677 C CA . ASN A 1 83 ? 17.836 -0.418 -6.608 1.00 85.31 83 ASN A CA 1
ATOM 678 C C . ASN A 1 83 ? 17.740 0.865 -5.755 1.00 85.31 83 ASN A C 1
ATOM 680 O O . ASN A 1 83 ? 18.537 1.795 -5.889 1.00 85.31 83 ASN A O 1
ATOM 684 N N . THR A 1 84 ? 16.714 0.923 -4.903 1.00 85.00 84 THR A N 1
ATOM 685 C CA . THR A 1 84 ? 16.334 2.103 -4.103 1.00 85.00 84 THR A CA 1
ATOM 686 C C . THR A 1 84 ? 16.182 1.755 -2.619 1.00 85.00 84 THR A C 1
ATOM 688 O O . THR A 1 84 ? 15.192 2.112 -1.980 1.00 85.00 84 THR A O 1
ATOM 691 N N . GLN A 1 85 ? 17.161 1.039 -2.057 1.00 82.19 85 GLN A N 1
ATOM 692 C CA . GLN A 1 85 ? 17.139 0.495 -0.689 1.00 82.19 85 GLN A CA 1
ATOM 693 C C . GLN A 1 85 ? 16.825 1.540 0.397 1.00 82.19 85 GLN A C 1
ATOM 695 O O . GLN A 1 85 ? 16.150 1.205 1.368 1.00 82.19 85 GLN A O 1
ATOM 700 N N . ASP A 1 86 ? 17.214 2.802 0.198 1.00 84.56 86 ASP A N 1
ATOM 701 C CA . ASP A 1 86 ? 16.979 3.885 1.164 1.00 84.56 86 ASP A CA 1
ATOM 702 C C . ASP A 1 86 ? 15.796 4.801 0.806 1.00 84.56 86 ASP A C 1
ATOM 704 O O . ASP A 1 86 ? 15.415 5.661 1.598 1.00 84.56 86 ASP A O 1
ATOM 708 N N . GLN A 1 87 ? 15.178 4.648 -0.370 1.00 88.38 87 GLN A N 1
ATOM 709 C CA . GLN A 1 87 ? 14.141 5.589 -0.811 1.00 88.38 87 GLN A CA 1
ATOM 710 C C . GLN A 1 87 ? 12.894 5.505 0.072 1.00 88.38 87 GLN A C 1
ATOM 712 O O . GLN A 1 87 ? 12.296 6.529 0.399 1.00 88.38 87 GLN A O 1
ATOM 717 N N . PHE A 1 88 ? 12.516 4.300 0.506 1.00 89.19 88 PHE A N 1
ATOM 718 C CA . PHE A 1 88 ? 11.332 4.127 1.342 1.00 89.19 88 PHE A CA 1
ATOM 719 C C . PHE A 1 88 ? 11.456 4.835 2.699 1.00 89.19 88 PHE A C 1
ATOM 721 O O . PHE A 1 88 ? 10.516 5.503 3.125 1.00 89.19 88 PHE A O 1
ATOM 728 N N . SER A 1 89 ? 12.611 4.725 3.363 1.00 87.50 89 SER A N 1
ATOM 729 C CA . SER A 1 89 ? 12.848 5.345 4.675 1.00 87.50 89 SER A CA 1
ATOM 730 C C . SER A 1 89 ? 12.946 6.872 4.600 1.00 87.50 89 SER A C 1
ATOM 732 O O . SER A 1 89 ? 12.675 7.556 5.584 1.00 87.50 89 SER A O 1
ATOM 734 N N . GLN A 1 90 ? 13.292 7.407 3.429 1.00 90.50 90 GLN A N 1
ATOM 735 C CA . GLN A 1 90 ? 13.322 8.842 3.140 1.00 90.50 90 GLN A CA 1
ATOM 736 C C . GLN A 1 90 ? 11.972 9.384 2.655 1.00 90.50 90 GLN A C 1
ATOM 738 O O . GLN A 1 90 ? 11.787 10.599 2.578 1.00 90.50 90 GLN A O 1
ATOM 743 N N . THR A 1 91 ? 11.027 8.506 2.314 1.00 93.31 91 THR A N 1
ATOM 744 C CA . THR A 1 91 ? 9.726 8.910 1.787 1.00 93.31 91 THR A CA 1
ATOM 745 C C . THR A 1 91 ? 8.815 9.373 2.918 1.00 93.31 91 THR A C 1
ATOM 747 O O . THR A 1 91 ? 8.506 8.616 3.836 1.00 93.31 91 THR A O 1
ATOM 750 N N . SER A 1 92 ? 8.333 10.612 2.829 1.00 93.19 92 SER A N 1
ATOM 751 C CA . SER A 1 92 ? 7.295 11.120 3.721 1.00 93.19 92 SER A CA 1
ATOM 752 C C . SER A 1 92 ? 5.895 10.790 3.204 1.00 93.19 92 SER A C 1
ATOM 754 O O . SER A 1 92 ? 5.676 10.578 2.009 1.00 93.19 92 SER A O 1
ATOM 756 N N . LEU A 1 93 ? 4.914 10.821 4.106 1.00 93.50 93 LEU A N 1
ATOM 757 C CA . LEU A 1 93 ? 3.505 10.828 3.719 1.00 93.50 93 LEU A CA 1
ATOM 758 C C . LEU A 1 93 ? 3.212 12.032 2.817 1.00 93.50 93 LEU A C 1
ATOM 760 O O . LEU A 1 93 ? 3.742 13.126 3.030 1.00 93.50 93 LEU A O 1
ATOM 764 N N . LYS A 1 94 ? 2.332 11.835 1.832 1.00 95.44 94 LYS A N 1
ATOM 765 C CA . LYS A 1 94 ? 1.743 12.945 1.079 1.00 95.44 94 LYS A CA 1
ATOM 766 C C . LYS A 1 94 ? 0.820 13.752 1.989 1.00 95.44 94 LYS A C 1
ATOM 768 O O . LYS A 1 94 ? 0.202 13.204 2.902 1.00 95.44 94 LYS A O 1
ATOM 773 N N . GLU A 1 95 ? 0.675 15.038 1.691 1.00 96.81 95 GLU A N 1
ATOM 774 C CA . GLU A 1 95 ? -0.210 15.945 2.432 1.00 96.81 95 GLU A CA 1
ATOM 775 C C . GLU A 1 95 ? -1.655 15.418 2.491 1.00 96.81 95 GLU A C 1
ATOM 777 O O . GLU A 1 95 ? -2.278 15.406 3.549 1.00 96.81 95 GLU A O 1
ATOM 782 N N . GLU A 1 96 ? -2.163 14.866 1.387 1.00 96.81 96 GLU A N 1
ATOM 783 C CA . GLU A 1 96 ? -3.492 14.243 1.348 1.00 96.81 96 GLU A CA 1
ATOM 784 C C . GLU A 1 96 ? -3.627 13.056 2.324 1.00 96.81 96 GLU A C 1
ATOM 786 O O . GLU A 1 96 ? -4.664 12.890 2.968 1.00 96.81 96 GLU A O 1
ATOM 791 N N . HIS A 1 97 ? -2.570 12.251 2.493 1.00 97.94 97 HIS A N 1
ATOM 792 C CA . HIS A 1 97 ? -2.548 11.134 3.441 1.00 97.94 97 HIS A CA 1
ATOM 793 C C . HIS A 1 97 ? -2.515 11.648 4.881 1.00 97.94 97 HIS A C 1
ATOM 795 O O . HIS A 1 97 ? -3.243 11.137 5.733 1.00 97.94 97 HIS A O 1
ATOM 801 N N . LEU A 1 98 ? -1.732 12.697 5.153 1.00 97.38 98 LEU A N 1
ATOM 802 C CA . LEU A 1 98 ? -1.694 13.351 6.463 1.00 97.38 98 LEU A CA 1
ATOM 803 C C . LEU A 1 98 ? -3.067 13.900 6.859 1.00 97.38 98 LEU A C 1
ATOM 805 O O . LEU A 1 98 ? -3.505 13.702 7.995 1.00 97.38 98 LEU A O 1
ATOM 809 N N . GLN A 1 99 ? -3.778 14.531 5.926 1.00 97.75 99 GLN A N 1
ATOM 810 C CA . GLN A 1 99 ? -5.123 15.053 6.162 1.00 97.75 99 GLN A CA 1
ATOM 811 C C . GLN A 1 99 ? -6.123 13.931 6.454 1.00 97.75 99 GLN A C 1
ATOM 813 O O . GLN A 1 99 ? -6.832 13.995 7.460 1.00 97.75 99 GLN A O 1
ATOM 818 N N . LYS A 1 100 ? -6.131 12.860 5.647 1.00 97.75 100 LYS A N 1
ATOM 819 C CA . LYS A 1 100 ? -6.983 11.681 5.883 1.00 97.75 100 LYS A CA 1
ATOM 820 C C . LYS A 1 100 ? -6.711 11.037 7.246 1.00 97.75 100 LYS A C 1
ATOM 822 O O . LYS A 1 100 ? -7.655 10.747 7.978 1.00 97.75 100 LYS A O 1
ATOM 827 N N . LEU A 1 101 ? -5.440 10.860 7.623 1.00 97.44 101 LEU A N 1
ATOM 828 C CA . LEU A 1 101 ? -5.057 10.329 8.940 1.00 97.44 101 LEU A CA 1
ATOM 829 C C . LEU A 1 101 ? -5.472 11.258 10.081 1.00 97.44 101 LEU A C 1
ATOM 831 O O . LEU A 1 101 ? -5.908 10.786 11.128 1.00 97.44 101 LEU A O 1
ATOM 835 N N . THR A 1 102 ? -5.337 12.570 9.893 1.00 96.88 102 THR A N 1
ATOM 836 C CA . THR A 1 102 ? -5.748 13.560 10.893 1.00 96.88 102 THR A CA 1
ATOM 837 C C . THR A 1 102 ? -7.248 13.471 11.137 1.00 96.88 102 THR A C 1
ATOM 839 O O . THR A 1 102 ? -7.659 13.355 12.287 1.00 96.88 102 THR A O 1
ATOM 842 N N . LEU A 1 103 ? -8.056 13.441 10.073 1.00 96.44 103 LEU A N 1
ATOM 843 C CA . LEU A 1 103 ? -9.511 13.289 10.161 1.00 96.44 103 LEU A CA 1
ATOM 844 C C . LEU A 1 103 ? -9.912 11.963 10.813 1.00 96.44 103 LEU A C 1
ATOM 846 O O . LEU A 1 103 ? -10.780 11.949 11.679 1.00 96.44 103 LEU A O 1
ATOM 850 N N . LEU A 1 104 ? -9.256 10.859 10.451 1.00 96.38 104 LEU A N 1
ATOM 851 C CA . LEU A 1 104 ? -9.488 9.554 11.072 1.00 96.38 104 LEU A CA 1
ATOM 852 C C . LEU A 1 104 ? -9.269 9.595 12.594 1.00 96.38 104 LEU A C 1
ATOM 854 O O . LEU A 1 104 ? -10.050 9.039 13.364 1.00 96.38 104 LEU A O 1
ATOM 858 N N . ARG A 1 105 ? -8.204 10.275 13.029 1.00 95.88 105 ARG A N 1
ATOM 859 C CA . ARG A 1 105 ? -7.769 10.355 14.432 1.00 95.88 105 ARG A CA 1
ATOM 860 C C . ARG A 1 105 ? -8.506 11.416 15.255 1.00 95.88 105 ARG A C 1
ATOM 862 O O . ARG A 1 105 ? -8.267 11.505 16.456 1.00 95.88 105 ARG A O 1
ATOM 869 N N . GLN A 1 106 ? -9.407 12.200 14.656 1.00 94.94 106 GLN A N 1
ATOM 870 C CA . GLN A 1 106 ? -10.269 13.129 15.403 1.00 94.94 106 GLN A CA 1
ATOM 871 C C . GLN A 1 106 ? -11.250 12.401 16.333 1.00 94.94 106 GLN A C 1
ATOM 873 O O . GLN A 1 106 ? -11.740 12.994 17.294 1.00 94.94 106 GLN A O 1
ATOM 878 N N . HIS A 1 107 ? -11.509 11.117 16.083 1.00 87.69 107 HIS A N 1
ATOM 879 C CA . HIS A 1 107 ? -12.339 10.267 16.926 1.00 87.69 107 HIS A CA 1
ATOM 880 C C . HIS A 1 107 ? -11.472 9.267 17.697 1.00 87.69 107 HIS A C 1
ATOM 882 O O . HIS A 1 107 ? -10.647 8.568 17.108 1.00 87.69 107 HIS A O 1
ATOM 888 N N . TYR A 1 108 ? -11.665 9.194 19.020 1.00 84.19 108 TYR A N 1
ATOM 889 C CA . TYR A 1 108 ? -10.997 8.216 19.879 1.00 84.19 108 TYR A CA 1
ATOM 890 C C . TYR A 1 108 ? -12.028 7.423 20.705 1.00 84.19 108 TYR A C 1
ATOM 892 O O . TYR A 1 108 ? -12.740 8.033 21.507 1.00 84.19 108 TYR A O 1
ATOM 900 N N . PRO A 1 109 ? -12.112 6.086 20.554 1.00 85.94 109 PRO A N 1
ATOM 901 C CA . PRO A 1 109 ? -11.355 5.265 19.603 1.00 85.94 109 PRO A CA 1
ATOM 902 C C . PRO A 1 109 ? -11.693 5.599 18.139 1.00 85.94 109 PRO A C 1
ATOM 904 O O . PRO A 1 109 ? -12.759 6.145 17.850 1.00 85.94 109 PRO A O 1
ATOM 907 N N . VAL A 1 110 ? -10.770 5.275 17.227 1.00 91.94 110 VAL A N 1
ATOM 908 C CA . VAL A 1 110 ? -10.977 5.431 15.779 1.00 91.94 110 VAL A CA 1
ATOM 909 C C . VAL A 1 110 ? -12.229 4.659 15.358 1.00 91.94 110 VAL A C 1
ATOM 911 O O . VAL A 1 110 ? -12.416 3.505 15.751 1.00 91.94 110 VAL A O 1
ATOM 914 N N . GLN A 1 111 ? -13.081 5.293 14.551 1.00 92.50 111 GLN A N 1
ATOM 915 C CA . GLN A 1 111 ? -14.274 4.650 14.001 1.00 92.50 111 GLN A CA 1
ATOM 916 C C . GLN A 1 111 ? -13.860 3.595 12.974 1.00 92.50 111 GLN A C 1
ATOM 918 O O . GLN A 1 111 ? -13.099 3.885 12.045 1.00 92.50 111 GLN A O 1
ATOM 923 N N . PHE A 1 112 ? -14.357 2.369 13.146 1.00 93.31 112 PHE A N 1
ATOM 924 C CA . PHE A 1 112 ? -13.968 1.248 12.296 1.00 93.31 112 PHE A CA 1
ATOM 925 C C . PHE A 1 112 ? -14.363 1.493 10.846 1.00 93.31 112 PHE A C 1
ATOM 927 O O . PHE A 1 112 ? -13.542 1.301 9.964 1.00 93.31 112 PHE A O 1
ATOM 934 N N . GLU A 1 113 ? -15.568 1.995 10.606 1.00 94.31 113 GLU A N 1
ATOM 935 C CA . GLU A 1 113 ? -16.125 2.247 9.279 1.00 94.31 113 GLU A CA 1
ATOM 936 C C . GLU A 1 113 ? -15.258 3.232 8.484 1.00 94.31 113 GLU A C 1
ATOM 938 O O . GLU A 1 113 ? -15.009 3.044 7.294 1.00 94.31 113 GLU A O 1
ATOM 943 N N . GLN A 1 114 ? -14.737 4.263 9.156 1.00 95.88 114 GLN A N 1
ATOM 944 C CA . GLN A 1 114 ? -13.853 5.238 8.529 1.00 95.88 114 GLN A CA 1
ATOM 945 C C . GLN A 1 114 ? -12.479 4.630 8.220 1.00 95.88 114 GLN A C 1
ATOM 947 O O . GLN A 1 114 ? -11.976 4.801 7.112 1.00 95.88 114 GLN A O 1
ATOM 952 N N . LEU A 1 115 ? -11.879 3.894 9.164 1.00 96.88 115 LEU A N 1
ATOM 953 C CA . LEU A 1 115 ? -10.614 3.189 8.922 1.00 96.88 115 LEU A CA 1
ATOM 954 C C . LEU A 1 115 ? -10.756 2.165 7.788 1.00 96.88 115 LEU A C 1
ATOM 956 O O . LEU A 1 115 ? -9.895 2.072 6.918 1.00 96.88 115 LEU A O 1
ATOM 960 N N . HIS A 1 116 ? -11.860 1.423 7.796 1.00 96.75 116 HIS A N 1
ATOM 961 C CA . HIS A 1 116 ? -12.202 0.396 6.824 1.00 96.75 116 HIS A CA 1
ATOM 962 C C . HIS A 1 116 ? -12.287 0.972 5.412 1.00 96.75 116 HIS A C 1
ATOM 964 O O . HIS A 1 116 ? -11.644 0.444 4.509 1.00 96.75 116 HIS A O 1
ATOM 970 N N . SER A 1 117 ? -12.980 2.101 5.236 1.00 97.81 117 SER A N 1
ATOM 971 C CA . SER A 1 117 ? -13.038 2.802 3.948 1.00 97.81 117 SER A CA 1
ATOM 972 C C . SER A 1 117 ? -11.652 3.226 3.457 1.00 97.81 117 SER A C 1
ATOM 974 O O . SER A 1 117 ? -11.337 3.041 2.288 1.00 97.81 117 SER A O 1
ATOM 976 N N . LEU A 1 118 ? -10.799 3.755 4.339 1.00 98.44 118 LEU A N 1
ATOM 977 C CA . LEU A 1 118 ? -9.458 4.207 3.952 1.00 98.44 118 LEU A CA 1
ATOM 978 C C . LEU A 1 118 ? -8.532 3.047 3.559 1.00 98.44 118 LEU A C 1
ATOM 980 O O . LEU A 1 118 ? -7.720 3.196 2.649 1.00 98.44 118 LEU A O 1
ATOM 984 N N . LEU A 1 119 ? -8.661 1.891 4.215 1.00 98.31 119 LEU A N 1
ATOM 985 C CA . LEU A 1 119 ? -7.938 0.674 3.835 1.00 98.31 119 LEU A CA 1
ATOM 986 C C . LEU A 1 119 ? -8.370 0.170 2.454 1.00 98.31 119 LEU A C 1
ATOM 988 O O . LEU A 1 119 ? -7.515 -0.187 1.648 1.00 98.31 119 LEU A O 1
ATOM 992 N N . ILE A 1 120 ? -9.678 0.183 2.169 1.00 98.50 120 ILE A N 1
ATOM 993 C CA . ILE A 1 120 ? -10.225 -0.175 0.852 1.00 98.50 120 ILE A CA 1
ATOM 994 C C . ILE A 1 120 ? -9.661 0.749 -0.228 1.00 98.50 120 ILE A C 1
ATOM 996 O O . ILE A 1 120 ? -9.132 0.260 -1.226 1.00 98.50 120 ILE A O 1
ATOM 1000 N N . ASP A 1 121 ? -9.744 2.064 -0.018 1.00 98.44 121 ASP A N 1
ATOM 1001 C CA . ASP A 1 121 ? -9.263 3.059 -0.980 1.00 98.44 121 ASP A CA 1
ATOM 1002 C C . ASP A 1 121 ? -7.769 2.871 -1.272 1.00 98.44 121 ASP A C 1
ATOM 1004 O O . ASP A 1 121 ? -7.335 2.937 -2.422 1.00 98.44 121 ASP A O 1
ATOM 1008 N N . SER A 1 122 ? -6.982 2.603 -0.229 1.00 98.56 122 SER A N 1
ATOM 1009 C CA . SER A 1 122 ? -5.542 2.394 -0.344 1.00 98.56 122 SER A CA 1
ATOM 1010 C C . SER A 1 122 ? -5.195 1.107 -1.105 1.00 98.56 122 SER A C 1
ATOM 1012 O O . SER A 1 122 ? -4.376 1.130 -2.026 1.00 98.56 122 SER A O 1
ATOM 1014 N N . ASP A 1 123 ? -5.872 -0.010 -0.811 1.00 98.56 123 ASP A N 1
ATOM 1015 C CA . ASP A 1 123 ? -5.676 -1.272 -1.541 1.00 98.56 123 ASP A CA 1
ATOM 1016 C C . ASP A 1 123 ? -6.085 -1.133 -3.021 1.00 98.56 123 ASP A C 1
ATOM 1018 O O . ASP A 1 123 ? -5.381 -1.609 -3.916 1.00 98.56 123 ASP A O 1
ATOM 1022 N N . GLN A 1 124 ? -7.173 -0.411 -3.311 1.00 98.62 124 GLN A N 1
ATOM 1023 C CA . GLN A 1 124 ? -7.568 -0.072 -4.683 1.00 98.62 124 GLN A CA 1
ATOM 1024 C C . GLN A 1 124 ? -6.514 0.783 -5.391 1.00 98.62 124 GLN A C 1
ATOM 1026 O O . GLN A 1 124 ? -6.230 0.557 -6.571 1.00 98.62 124 GLN A O 1
ATOM 1031 N N . LYS A 1 125 ? -5.902 1.735 -4.680 1.00 98.31 125 LYS A N 1
ATOM 1032 C CA . LYS A 1 125 ? -4.852 2.589 -5.234 1.00 98.31 125 LYS A CA 1
ATOM 1033 C C . LYS A 1 125 ? -3.608 1.789 -5.605 1.00 98.31 125 LYS A C 1
ATOM 1035 O O . LYS A 1 125 ? -3.053 1.970 -6.689 1.00 98.31 125 LYS A O 1
ATOM 1040 N N . MET A 1 126 ? -3.230 0.839 -4.754 1.00 98.56 126 MET A N 1
ATOM 1041 C CA . MET A 1 126 ? -2.146 -0.093 -5.041 1.00 98.56 126 MET A CA 1
ATOM 1042 C C . MET A 1 126 ? -2.443 -0.951 -6.275 1.00 98.56 126 MET A C 1
ATOM 1044 O O . MET A 1 126 ? -1.568 -1.089 -7.131 1.00 98.56 126 MET A O 1
ATOM 1048 N N . ILE A 1 127 ? -3.669 -1.458 -6.438 1.00 98.44 127 ILE A N 1
ATOM 1049 C CA . ILE A 1 127 ? -4.079 -2.169 -7.663 1.00 98.44 127 ILE A CA 1
ATOM 1050 C C . ILE A 1 127 ? -3.952 -1.257 -8.890 1.00 98.44 127 ILE A C 1
ATOM 1052 O O . ILE A 1 127 ? -3.366 -1.667 -9.892 1.00 98.44 127 ILE A O 1
ATOM 1056 N N . GLU A 1 128 ? -4.452 -0.019 -8.812 1.00 97.69 128 GLU A N 1
ATOM 1057 C CA . GLU A 1 128 ? -4.383 0.958 -9.905 1.00 97.69 128 GLU A CA 1
ATOM 1058 C C . GLU A 1 128 ? -2.934 1.179 -10.364 1.00 97.69 128 GLU A C 1
ATOM 1060 O O . GLU A 1 128 ? -2.645 1.082 -11.558 1.00 97.69 128 GLU A O 1
ATOM 1065 N N . PHE A 1 129 ? -2.011 1.422 -9.427 1.00 98.00 129 PHE A N 1
ATOM 1066 C CA . PHE A 1 129 ? -0.595 1.616 -9.742 1.00 98.00 129 PHE A CA 1
ATOM 1067 C C . PHE A 1 129 ? 0.003 0.409 -10.465 1.00 98.00 129 PHE A C 1
ATOM 1069 O O . PHE A 1 129 ? 0.688 0.574 -11.473 1.00 98.00 129 PHE A O 1
ATOM 1076 N N . HIS A 1 130 ? -0.295 -0.806 -10.004 1.00 98.00 130 HIS A N 1
ATOM 1077 C CA . HIS A 1 130 ? 0.247 -2.022 -10.606 1.00 98.00 130 HIS A CA 1
ATOM 1078 C C . HIS A 1 130 ? -0.342 -2.318 -11.984 1.00 98.00 130 HIS A C 1
ATOM 1080 O O . HIS A 1 130 ? 0.394 -2.739 -12.870 1.00 98.00 130 HIS A O 1
ATOM 1086 N N . VAL A 1 131 ? -1.631 -2.049 -12.205 1.00 96.69 131 VAL A N 1
ATOM 1087 C CA . VAL A 1 131 ? -2.257 -2.193 -13.529 1.00 96.69 131 VAL A CA 1
ATOM 1088 C C . VAL A 1 131 ? -1.605 -1.247 -14.542 1.00 96.69 131 VAL A C 1
ATOM 1090 O O . VAL A 1 131 ? -1.261 -1.673 -15.644 1.00 96.69 131 VAL A O 1
ATOM 1093 N N . LYS A 1 132 ? -1.378 0.018 -14.165 1.00 96.12 132 LYS A N 1
ATOM 1094 C CA . LYS A 1 132 ? -0.702 1.003 -15.028 1.00 96.12 132 LYS A CA 1
ATOM 1095 C C . LYS A 1 132 ? 0.758 0.636 -15.299 1.00 96.12 132 LYS A C 1
ATOM 1097 O O . LYS A 1 132 ? 1.244 0.786 -16.419 1.00 96.12 132 LYS A O 1
ATOM 1102 N N . ALA A 1 133 ? 1.449 0.130 -14.281 1.00 96.56 133 ALA A N 1
ATOM 1103 C CA . ALA A 1 133 ? 2.843 -0.289 -14.361 1.00 96.56 133 ALA A CA 1
ATOM 1104 C C . ALA A 1 133 ? 3.041 -1.554 -15.214 1.00 96.56 133 ALA A C 1
ATOM 1106 O O . ALA A 1 133 ? 3.996 -1.635 -15.986 1.00 96.56 133 ALA A O 1
ATOM 1107 N N . ALA A 1 134 ? 2.128 -2.523 -15.110 1.00 96.56 134 ALA A N 1
ATOM 1108 C CA . ALA A 1 134 ? 2.161 -3.782 -15.854 1.00 96.56 134 ALA A CA 1
ATOM 1109 C C . ALA A 1 134 ? 1.733 -3.641 -17.326 1.00 96.56 134 ALA A C 1
ATOM 1111 O O . ALA A 1 134 ? 1.979 -4.539 -18.133 1.00 96.56 134 ALA A O 1
ATOM 1112 N N . GLY A 1 135 ? 1.094 -2.524 -17.690 1.00 91.88 135 GLY A N 1
ATOM 1113 C CA . GLY A 1 135 ? 0.649 -2.254 -19.054 1.00 91.88 135 GLY A CA 1
ATOM 1114 C C . GLY A 1 135 ? 1.784 -2.306 -20.084 1.00 91.88 135 GLY A C 1
ATOM 1115 O O . GLY A 1 135 ? 2.960 -2.115 -19.773 1.00 91.88 135 GLY A O 1
ATOM 1116 N N . SER A 1 136 ? 1.431 -2.518 -21.355 1.00 88.50 136 SER A N 1
ATOM 1117 C CA . SER A 1 136 ? 2.398 -2.640 -22.460 1.00 88.50 136 SER A CA 1
ATOM 1118 C C . SER A 1 136 ? 3.326 -1.428 -22.620 1.00 88.50 136 SER A C 1
ATOM 1120 O O . SER A 1 136 ? 4.431 -1.567 -23.141 1.00 88.50 136 SER A O 1
ATOM 1122 N N . SER A 1 137 ? 2.870 -0.255 -22.178 1.00 89.62 137 SER A N 1
ATOM 1123 C CA . SER A 1 137 ? 3.580 1.028 -22.177 1.00 89.62 137 SER A CA 1
ATOM 1124 C C . SER A 1 137 ? 4.117 1.442 -20.797 1.00 89.62 137 SER A C 1
ATOM 1126 O O . SER A 1 137 ? 4.693 2.518 -20.705 1.00 89.62 137 SER A O 1
ATOM 1128 N N . GLY A 1 138 ? 3.931 0.634 -19.745 1.00 93.44 138 GLY A N 1
ATOM 1129 C CA . GLY A 1 138 ? 4.275 0.962 -18.355 1.00 93.44 138 GLY A CA 1
ATOM 1130 C C . GLY A 1 138 ? 5.772 0.862 -18.034 1.00 93.44 138 GLY A C 1
ATOM 1131 O O . GLY A 1 138 ? 6.606 1.529 -18.653 1.00 93.44 138 GLY A O 1
ATOM 1132 N N . LEU A 1 139 ? 6.121 0.030 -17.050 1.00 94.75 139 LEU A N 1
ATOM 1133 C CA . LEU A 1 139 ? 7.507 -0.190 -16.619 1.00 94.75 139 LEU A CA 1
ATOM 1134 C C . LEU A 1 139 ? 8.360 -0.683 -17.782 1.00 94.75 139 LEU A C 1
ATOM 1136 O O . LEU A 1 139 ? 7.939 -1.577 -18.515 1.00 94.75 139 LEU A O 1
ATOM 1140 N N . LEU A 1 140 ? 9.555 -0.123 -17.965 1.00 91.81 140 LEU A N 1
ATOM 1141 C CA . LEU A 1 140 ? 10.383 -0.429 -19.139 1.00 91.81 140 LEU A CA 1
ATOM 1142 C C . LEU A 1 140 ? 11.121 -1.761 -19.000 1.00 91.81 140 LEU A C 1
ATOM 1144 O O . LEU A 1 140 ? 11.294 -2.472 -19.990 1.00 91.81 140 LEU A O 1
ATOM 1148 N N . ASN A 1 141 ? 11.528 -2.105 -17.778 1.00 92.62 141 ASN A N 1
ATOM 1149 C CA . ASN A 1 141 ? 12.164 -3.379 -17.469 1.00 92.62 141 ASN A CA 1
ATOM 1150 C C . ASN A 1 141 ? 11.117 -4.519 -17.483 1.00 92.62 141 ASN A C 1
ATOM 1152 O O . ASN A 1 141 ? 10.201 -4.493 -16.656 1.00 92.62 141 ASN A O 1
ATOM 1156 N N . PRO A 1 142 ? 11.241 -5.531 -18.368 1.00 92.88 142 PRO A N 1
ATOM 1157 C CA . PRO A 1 142 ? 10.289 -6.640 -18.454 1.00 92.88 142 PRO A CA 1
ATOM 1158 C C . PRO A 1 142 ? 10.152 -7.461 -17.168 1.00 92.88 142 PRO A C 1
ATOM 1160 O O . PRO A 1 142 ? 9.036 -7.844 -16.823 1.00 92.88 142 PRO A O 1
ATOM 1163 N N . ASP A 1 143 ? 11.247 -7.695 -16.442 1.00 94.56 143 ASP A N 1
ATOM 1164 C CA . ASP A 1 143 ? 11.217 -8.460 -15.191 1.00 94.56 143 ASP A CA 1
ATOM 1165 C C . ASP A 1 143 ? 10.473 -7.677 -14.107 1.00 94.56 143 ASP A C 1
ATOM 1167 O O . ASP A 1 143 ? 9.638 -8.226 -13.387 1.00 94.56 143 ASP A O 1
ATOM 1171 N N . PHE A 1 144 ? 10.707 -6.363 -14.044 1.00 95.38 144 PHE A N 1
ATOM 1172 C CA . PHE A 1 144 ? 10.006 -5.494 -13.105 1.00 95.38 144 PHE A CA 1
ATOM 1173 C C . PHE A 1 144 ? 8.519 -5.354 -13.459 1.00 95.38 144 PHE A C 1
ATOM 1175 O O . PHE A 1 144 ? 7.661 -5.374 -12.576 1.00 95.38 144 PHE A O 1
ATOM 1182 N N . ARG A 1 145 ? 8.194 -5.289 -14.755 1.00 96.38 145 ARG A N 1
ATOM 1183 C CA . ARG A 1 145 ? 6.813 -5.297 -15.250 1.00 96.38 145 ARG A CA 1
ATOM 1184 C C . ARG A 1 145 ? 6.085 -6.585 -14.870 1.00 96.38 145 ARG A C 1
ATOM 1186 O O . ARG A 1 145 ? 4.981 -6.513 -14.340 1.00 96.38 145 ARG A O 1
ATOM 1193 N N . ALA A 1 146 ? 6.710 -7.743 -15.085 1.00 96.31 146 ALA A N 1
ATOM 1194 C CA . ALA A 1 146 ? 6.149 -9.040 -14.707 1.00 96.31 146 ALA A CA 1
ATOM 1195 C C . ALA A 1 146 ? 5.985 -9.167 -13.183 1.00 96.31 146 ALA A C 1
ATOM 1197 O O . ALA A 1 146 ? 4.985 -9.700 -12.701 1.00 96.31 146 ALA A O 1
ATOM 1198 N N . TRP A 1 147 ? 6.936 -8.632 -12.409 1.00 97.38 147 TRP A N 1
ATOM 1199 C CA . TRP A 1 147 ? 6.798 -8.532 -10.959 1.00 97.38 147 TRP A CA 1
ATOM 1200 C C . TRP A 1 147 ? 5.587 -7.675 -10.570 1.00 97.38 147 TRP A C 1
ATOM 1202 O O . TRP A 1 147 ? 4.780 -8.113 -9.751 1.00 97.38 147 TRP A O 1
ATOM 1212 N N . ALA A 1 148 ? 5.412 -6.499 -11.181 1.00 97.75 148 ALA A N 1
ATOM 1213 C CA . ALA A 1 148 ? 4.279 -5.622 -10.899 1.00 97.75 148 ALA A CA 1
ATOM 1214 C C . ALA A 1 148 ? 2.941 -6.290 -11.265 1.00 97.75 148 ALA A C 1
ATOM 1216 O O . ALA A 1 148 ? 1.993 -6.255 -10.481 1.00 97.75 148 ALA A O 1
ATOM 1217 N N . GLU A 1 149 ? 2.881 -6.979 -12.405 1.00 97.88 149 GLU A N 1
ATOM 1218 C CA . GLU A 1 149 ? 1.714 -7.764 -12.813 1.00 97.88 149 GLU A CA 1
ATOM 1219 C C . G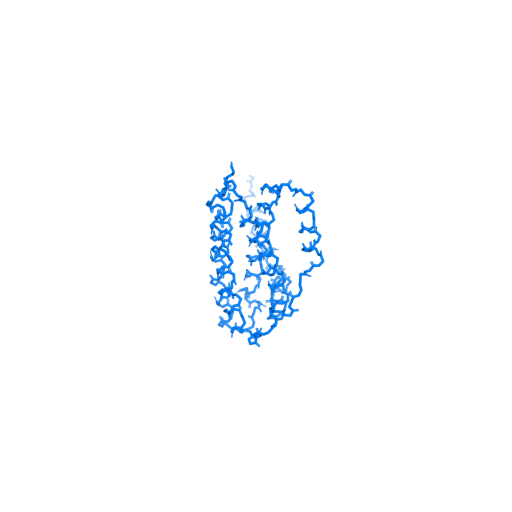LU A 1 149 ? 1.361 -8.834 -11.770 1.00 97.88 149 GLU A C 1
ATOM 1221 O O . GLU A 1 149 ? 0.215 -8.928 -11.324 1.00 97.88 149 GLU A O 1
ATOM 1226 N N . ALA A 1 150 ? 2.354 -9.588 -11.291 1.00 97.75 150 ALA A N 1
ATOM 1227 C CA . ALA A 1 150 ? 2.145 -10.624 -10.283 1.00 97.75 150 ALA A CA 1
ATOM 1228 C C . ALA A 1 150 ? 1.611 -10.066 -8.948 1.00 97.75 150 ALA A C 1
ATOM 1230 O O . ALA A 1 150 ? 0.891 -10.758 -8.221 1.00 97.75 150 ALA A O 1
ATOM 1231 N N . LYS A 1 151 ? 1.927 -8.809 -8.611 1.00 98.19 151 LYS A N 1
ATOM 1232 C CA . LYS A 1 151 ? 1.439 -8.150 -7.389 1.00 98.19 151 LYS A CA 1
ATOM 1233 C C . LYS A 1 151 ? -0.019 -7.711 -7.457 1.00 98.19 151 LYS A C 1
ATOM 1235 O O . LYS A 1 151 ? -0.620 -7.536 -6.399 1.00 98.19 151 LYS A O 1
ATOM 1240 N N . ILE A 1 152 ? -0.637 -7.638 -8.636 1.00 98.06 152 ILE A N 1
ATOM 1241 C CA . ILE A 1 152 ? -2.074 -7.338 -8.761 1.00 98.06 152 ILE A CA 1
ATOM 1242 C C . ILE A 1 152 ? -2.913 -8.365 -7.987 1.00 98.06 152 ILE A C 1
ATOM 1244 O O . ILE A 1 152 ? -3.836 -7.994 -7.260 1.00 98.06 152 ILE A O 1
ATOM 1248 N N . ALA A 1 153 ? -2.566 -9.654 -8.077 1.00 96.94 153 ALA A N 1
ATOM 1249 C CA . ALA A 1 153 ? -3.266 -10.715 -7.352 1.00 96.94 153 ALA A CA 1
ATOM 1250 C C . ALA A 1 153 ? -3.121 -10.575 -5.827 1.00 96.94 153 ALA A C 1
ATOM 1252 O O . ALA A 1 153 ? -4.088 -10.786 -5.096 1.00 96.94 153 ALA A O 1
ATOM 1253 N N . HIS A 1 154 ? -1.938 -10.171 -5.353 1.00 96.12 154 HIS A N 1
ATOM 1254 C CA . HIS A 1 154 ? -1.692 -9.902 -3.936 1.00 96.12 154 HIS A CA 1
ATOM 1255 C C . HIS A 1 154 ? -2.583 -8.764 -3.421 1.00 96.12 154 HIS A C 1
ATOM 1257 O O . HIS A 1 154 ? -3.311 -8.959 -2.449 1.00 96.12 154 HIS A O 1
ATOM 1263 N N . TRP A 1 155 ? -2.605 -7.619 -4.110 1.00 98.12 155 TRP A N 1
ATOM 1264 C CA . TRP A 1 155 ? -3.428 -6.478 -3.698 1.00 98.12 155 TRP A CA 1
ATOM 1265 C C . TRP A 1 155 ? -4.928 -6.743 -3.826 1.00 98.12 155 TRP A C 1
ATOM 1267 O O . TRP A 1 155 ? -5.708 -6.295 -2.995 1.00 98.12 155 TRP A O 1
ATOM 1277 N N . THR A 1 156 ? -5.340 -7.537 -4.815 1.00 98.19 156 THR A N 1
ATOM 1278 C CA . THR A 1 156 ? -6.739 -7.970 -4.947 1.00 98.19 156 THR A CA 1
ATOM 1279 C C . THR A 1 156 ? -7.159 -8.862 -3.777 1.00 98.19 156 THR A C 1
ATOM 1281 O O . THR A 1 156 ? -8.258 -8.711 -3.250 1.00 98.19 156 THR A O 1
ATOM 1284 N N . ALA A 1 157 ? -6.292 -9.779 -3.336 1.00 97.62 157 ALA A N 1
ATOM 1285 C CA . ALA A 1 157 ? -6.559 -10.605 -2.161 1.00 97.62 157 ALA A CA 1
ATOM 1286 C C . ALA A 1 157 ? -6.636 -9.760 -0.879 1.00 97.62 157 ALA A C 1
ATOM 1288 O O . ALA A 1 157 ? -7.560 -9.950 -0.089 1.00 97.62 157 ALA A O 1
ATOM 1289 N N . ALA A 1 158 ? -5.722 -8.798 -0.719 1.00 96.38 158 ALA A N 1
ATOM 1290 C CA . ALA A 1 158 ? -5.727 -7.844 0.387 1.00 96.38 158 ALA A CA 1
ATOM 1291 C C . ALA A 1 158 ? -7.031 -7.025 0.425 1.00 96.38 158 ALA A C 1
ATOM 1293 O O . ALA A 1 158 ? -7.699 -6.986 1.458 1.00 96.38 158 ALA A O 1
ATOM 1294 N N . LEU A 1 159 ? -7.454 -6.482 -0.723 1.00 98.31 159 LEU A N 1
ATOM 1295 C CA . LEU A 1 159 ? -8.712 -5.750 -0.868 1.00 98.31 159 LEU A CA 1
ATOM 1296 C C . LEU A 1 159 ? -9.920 -6.613 -0.488 1.00 98.31 159 LEU A C 1
ATOM 1298 O O . LEU A 1 159 ? -10.773 -6.170 0.279 1.00 98.31 159 LEU A O 1
ATOM 1302 N N . ASN A 1 160 ? -9.994 -7.843 -1.003 1.00 97.94 160 ASN A N 1
ATOM 1303 C CA . ASN A 1 160 ? -11.094 -8.762 -0.707 1.00 97.94 160 ASN A CA 1
ATOM 1304 C C . ASN A 1 160 ? -11.167 -9.099 0.787 1.00 97.94 160 ASN A C 1
ATOM 1306 O O . ASN A 1 160 ? -12.260 -9.172 1.348 1.00 97.94 160 ASN A O 1
ATOM 1310 N N . GLU A 1 161 ? -10.017 -9.299 1.436 1.00 97.12 161 GLU A N 1
ATOM 1311 C CA . GLU A 1 161 ? -9.957 -9.542 2.875 1.00 97.12 161 GLU A CA 1
ATOM 1312 C C . GLU A 1 161 ? -10.480 -8.338 3.664 1.00 97.12 161 GLU A C 1
ATOM 1314 O O . GLU A 1 161 ? -11.340 -8.512 4.527 1.00 97.12 161 GLU A O 1
ATOM 1319 N N . ILE A 1 162 ? -10.035 -7.122 3.326 1.00 96.50 162 ILE A N 1
ATOM 1320 C CA . ILE A 1 162 ? -10.528 -5.895 3.959 1.00 96.50 162 ILE A CA 1
ATOM 1321 C C . ILE A 1 162 ? -12.030 -5.736 3.728 1.00 96.50 162 ILE A C 1
ATOM 1323 O O . ILE A 1 162 ? -12.769 -5.539 4.686 1.00 96.50 162 ILE A O 1
ATOM 1327 N N . GLN A 1 163 ? -12.522 -5.862 2.496 1.00 96.38 163 GLN A N 1
ATOM 1328 C CA . GLN A 1 163 ? -13.953 -5.751 2.181 1.00 96.38 163 GLN A CA 1
ATOM 1329 C C . GLN A 1 163 ? -14.812 -6.798 2.906 1.00 96.38 163 GLN A C 1
ATOM 1331 O O . GLN A 1 163 ? -15.985 -6.546 3.182 1.00 96.38 163 GLN A O 1
ATOM 1336 N N . GLY A 1 164 ? -14.236 -7.959 3.223 1.00 94.56 164 GLY A N 1
ATOM 1337 C CA . GLY A 1 164 ? -14.888 -9.021 3.982 1.00 94.56 164 GLY A CA 1
ATOM 1338 C C . GLY A 1 164 ? -15.004 -8.753 5.484 1.00 94.56 164 GLY A C 1
ATOM 1339 O O . GLY A 1 164 ? -15.752 -9.468 6.157 1.00 94.56 164 GLY A O 1
ATOM 1340 N N . LEU A 1 165 ? -14.301 -7.747 6.017 1.00 91.56 165 LEU A N 1
ATOM 1341 C CA . LEU A 1 165 ? -14.374 -7.402 7.431 1.00 91.56 165 LEU A CA 1
ATOM 1342 C C . LEU A 1 165 ? -15.763 -6.890 7.804 1.00 91.56 165 LEU A C 1
ATOM 1344 O O . LEU A 1 165 ? -16.359 -6.053 7.125 1.00 91.56 165 LEU A O 1
ATOM 1348 N N . LYS A 1 166 ? -16.256 -7.385 8.934 1.00 80.81 166 LYS A N 1
ATOM 1349 C CA . LYS A 1 166 ? -17.472 -6.918 9.592 1.00 80.81 166 LYS A CA 1
ATOM 1350 C C . LYS A 1 166 ? -17.117 -6.659 11.046 1.00 80.81 166 LYS A C 1
ATOM 1352 O O . LYS A 1 166 ? -16.405 -7.473 11.632 1.00 80.81 166 LYS A O 1
ATOM 1357 N N . LYS A 1 167 ? -17.586 -5.538 11.584 1.00 65.19 167 LYS A N 1
ATOM 1358 C CA . LYS A 1 167 ? -17.535 -5.263 13.017 1.00 65.19 167 LYS A CA 1
ATOM 1359 C C . LYS A 1 167 ? -18.780 -5.819 13.703 1.00 65.19 167 LYS A C 1
ATOM 1361 O O . LYS A 1 167 ? -19.854 -5.801 13.057 1.00 65.19 167 LYS A O 1
#

Secondary structure (DSSP, 8-state):
---SHHHHHHHHHHTTSS--S-TTTT---HHHHHHHHHHHHHHHHHHHHHHHT-TT-HHHHHHHHHHHHHHHHHHHHHHHHHT-TTHHHHPPPPHHHHHHHHHHHTSSSPPHHHHHHHHHHHHHHHHHHHHHHHSTTS-SSHHHHHHHHHHHHHHHHHHHHHHT---

Radius of gyration: 21.1 Å; chains: 1; bounding box: 58×27×71 Å

Foldseek 3Di:
DDDPPPVVVVVVVVVVPPDPPPLQVLAAELVNLCLQVLLLLVLLLLLLVLQLPPPVDVPSNVLSVVVNVVSVVVLVVSCVVNVNVCVSVVDDHDPVSVVLSVVQVVDVSGDPVSSLVVQLVSLVSLLSSLVNQLDPNYYPDPVVSVVSVVCNVVSVVSNVVSVPDDD